Protein AF-A0A453S5Q5-F1 (afdb_monomer_lite)

pLDDT: mean 85.39, std 16.88, range [35.62, 96.62]

Sequence (67 aa):
QTSQNGCKKILQKEPLSSLPHEFENEIMKDKAKKLSANYSEYRKVPGDGSCFYRSFIYSYCTLVSCC

Radius of gyration: 14.69 Å; chains: 1; bounding box: 35×37×29 Å

Secondary structure (DSSP, 8-state):
-----TT--SPPEEEGGGGGGG-S-HHHHHHHHHHTTT--EEE----SS-HHHHHHHHHHHHHHTT-

Structure (mmCIF, N/CA/C/O backbone):
data_AF-A0A453S5Q5-F1
#
_entry.id   AF-A0A453S5Q5-F1
#
loop_
_atom_site.group_PDB
_atom_site.id
_atom_site.type_symbol
_atom_site.label_atom_id
_atom_site.label_alt_id
_atom_site.label_comp_id
_atom_site.label_asym_id
_atom_site.label_entity_id
_atom_site.label_seq_id
_atom_site.pdbx_PDB_ins_code
_atom_site.Cartn_x
_atom_site.Cartn_y
_atom_site.Cartn_z
_atom_site.occupancy
_atom_site.B_iso_or_equiv
_atom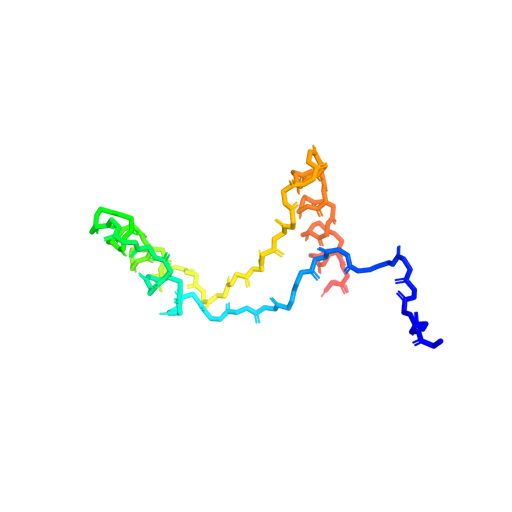_site.auth_seq_id
_atom_site.auth_comp_id
_atom_site.auth_asym_id
_atom_site.auth_atom_id
_atom_site.pdbx_PDB_model_num
ATOM 1 N N . GLN A 1 1 ? 19.705 -25.591 -5.474 1.00 41.31 1 GLN A N 1
ATOM 2 C CA . GLN A 1 1 ? 18.306 -25.549 -4.997 1.00 41.31 1 GLN A CA 1
ATOM 3 C C . GLN A 1 1 ? 18.153 -24.240 -4.235 1.00 41.31 1 GLN A C 1
ATOM 5 O O . GLN A 1 1 ? 18.746 -24.104 -3.183 1.00 41.31 1 GLN A O 1
ATOM 10 N N . THR A 1 2 ? 17.629 -23.190 -4.857 1.00 35.62 2 THR A N 1
ATOM 11 C CA . THR A 1 2 ? 16.235 -22.769 -4.659 1.00 35.62 2 THR A CA 1
ATOM 12 C C . THR A 1 2 ? 15.604 -22.341 -5.984 1.00 35.62 2 THR A C 1
ATOM 14 O O . THR A 1 2 ? 15.912 -21.306 -6.562 1.00 35.62 2 THR A O 1
ATOM 17 N N . SER A 1 3 ? 14.705 -23.194 -6.466 1.00 48.19 3 SER A N 1
ATOM 18 C CA . SER A 1 3 ? 13.728 -22.886 -7.503 1.00 48.19 3 SER A CA 1
ATOM 19 C C . SER A 1 3 ? 12.554 -22.166 -6.846 1.00 48.19 3 SER A C 1
ATOM 21 O O . SER A 1 3 ? 11.865 -22.792 -6.047 1.00 48.19 3 SER A O 1
ATOM 23 N N . GLN A 1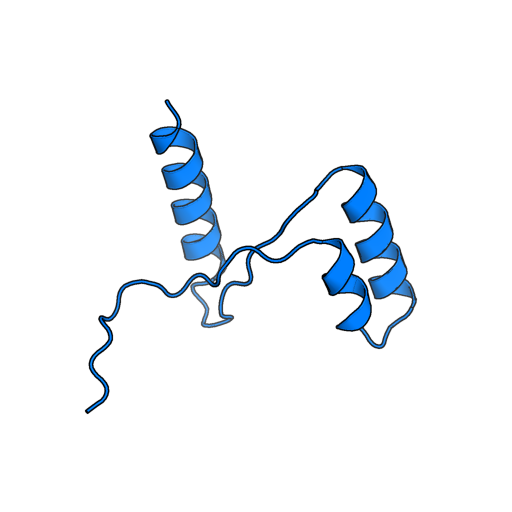 4 ? 12.342 -20.886 -7.174 1.00 46.62 4 GLN A N 1
ATOM 24 C CA . GLN A 1 4 ? 11.029 -20.228 -7.176 1.00 46.62 4 GLN A CA 1
ATOM 25 C C . GLN A 1 4 ? 11.022 -19.095 -8.222 1.00 46.62 4 GLN A C 1
ATOM 27 O O . GLN A 1 4 ? 11.386 -17.959 -7.949 1.00 46.62 4 GLN A O 1
ATOM 32 N N . ASN A 1 5 ? 10.639 -19.458 -9.448 1.00 42.94 5 ASN A N 1
ATOM 33 C CA . ASN A 1 5 ? 9.780 -18.720 -10.385 1.00 42.94 5 ASN A CA 1
ATOM 34 C C . ASN A 1 5 ? 9.763 -17.177 -10.286 1.00 42.94 5 ASN A C 1
ATOM 36 O O . ASN A 1 5 ? 9.187 -16.602 -9.364 1.00 42.94 5 ASN A O 1
ATOM 40 N N . GLY A 1 6 ? 10.267 -16.498 -11.319 1.00 46.56 6 GLY A N 1
ATOM 41 C CA . GLY A 1 6 ? 10.327 -15.035 -11.441 1.00 46.56 6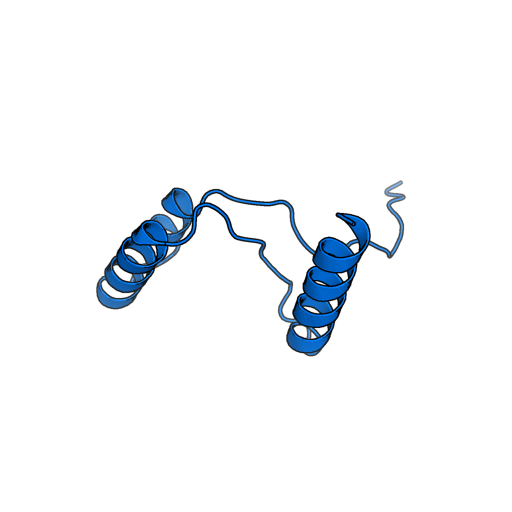 GLY A CA 1
ATOM 42 C C . GLY A 1 6 ? 8.992 -14.282 -11.595 1.00 46.56 6 GLY A C 1
ATOM 43 O O . GLY A 1 6 ? 8.926 -13.379 -12.419 1.00 46.56 6 GLY A O 1
ATOM 44 N N . CYS A 1 7 ? 7.933 -14.601 -10.832 1.00 52.75 7 CYS A N 1
ATOM 45 C CA . CYS A 1 7 ? 6.588 -14.065 -11.105 1.00 52.75 7 CYS A CA 1
ATOM 46 C C . CYS A 1 7 ? 5.736 -13.559 -9.917 1.00 52.75 7 CYS A C 1
ATOM 48 O O . CYS A 1 7 ? 4.573 -13.221 -10.126 1.00 52.75 7 CYS A O 1
ATOM 50 N N . LYS A 1 8 ? 6.248 -13.397 -8.688 1.00 56.75 8 LYS A N 1
ATOM 51 C CA . LYS A 1 8 ? 5.511 -12.638 -7.647 1.00 56.75 8 LYS A CA 1
ATOM 52 C C . LYS A 1 8 ? 6.414 -11.682 -6.878 1.00 56.75 8 LYS A C 1
ATOM 54 O O . LYS A 1 8 ? 6.929 -12.003 -5.818 1.00 56.75 8 LYS A O 1
ATOM 59 N N . LYS A 1 9 ? 6.564 -10.467 -7.414 1.00 75.19 9 LYS A N 1
ATOM 60 C CA . LYS A 1 9 ? 7.222 -9.352 -6.715 1.00 75.19 9 LYS A CA 1
ATOM 61 C C . LYS A 1 9 ? 6.323 -8.675 -5.666 1.00 75.19 9 LYS A C 1
ATOM 63 O O . LYS A 1 9 ? 6.821 -7.845 -4.929 1.00 75.19 9 LYS A O 1
ATOM 68 N N . ILE A 1 10 ? 5.021 -8.960 -5.598 1.00 83.50 10 ILE A N 1
ATOM 69 C CA . ILE A 1 10 ? 4.111 -8.339 -4.615 1.00 83.50 10 ILE A CA 1
ATOM 70 C C . ILE A 1 10 ? 3.969 -9.258 -3.404 1.00 83.50 10 ILE A C 1
ATOM 72 O O . ILE A 1 10 ? 3.684 -10.445 -3.571 1.00 83.50 10 ILE A O 1
ATOM 76 N N . LEU A 1 11 ? 4.159 -8.705 -2.203 1.00 87.00 11 LEU A N 1
ATOM 77 C CA . LEU A 1 11 ? 4.102 -9.457 -0.952 1.00 87.00 11 LEU A CA 1
ATOM 78 C C . LEU A 1 11 ? 2.655 -9.824 -0.581 1.00 87.00 11 LEU A C 1
ATOM 80 O O . LEU A 1 11 ? 1.682 -9.357 -1.187 1.00 87.00 11 LEU A O 1
ATOM 84 N N . GLN A 1 12 ? 2.509 -10.712 0.405 1.00 90.88 12 GLN A N 1
ATOM 85 C CA . GLN A 1 12 ? 1.197 -11.084 0.931 1.00 90.88 12 GLN A CA 1
ATOM 86 C C . GLN A 1 12 ? 0.495 -9.909 1.613 1.00 90.88 12 GLN A C 1
ATOM 88 O O . GLN A 1 12 ? 1.122 -8.894 1.913 1.00 90.88 12 GLN A O 1
ATOM 93 N N . LYS A 1 13 ? -0.828 -10.030 1.779 1.00 93.81 13 LYS A N 1
ATOM 94 C CA . LYS A 1 13 ? -1.584 -9.037 2.543 1.00 93.81 13 LYS A CA 1
ATOM 95 C C . LYS A 1 13 ? -1.138 -9.071 4.001 1.00 93.81 13 LYS A C 1
ATOM 97 O O . LYS A 1 13 ? -0.954 -10.150 4.559 1.00 93.81 13 LYS A O 1
ATOM 102 N N . GLU A 1 14 ? -1.021 -7.893 4.585 1.00 94.88 14 GLU A N 1
ATOM 103 C CA . GLU A 1 14 ? -0.756 -7.668 5.999 1.00 94.88 14 GLU A CA 1
ATOM 104 C C . GLU A 1 14 ? -1.884 -6.793 6.573 1.00 94.88 14 GLU A C 1
ATOM 106 O O . GLU A 1 14 ? -2.418 -5.931 5.861 1.00 94.88 14 GLU A O 1
ATOM 111 N N . PRO A 1 15 ? -2.289 -7.006 7.835 1.00 95.69 15 PRO A N 1
ATOM 112 C CA . PRO A 1 15 ? -3.318 -6.191 8.468 1.00 95.69 15 PRO A CA 1
ATOM 113 C C . PRO A 1 15 ? -2.794 -4.773 8.700 1.00 95.69 15 PRO A C 1
ATOM 115 O O . PRO A 1 15 ? -1.685 -4.585 9.184 1.00 95.69 15 PRO A O 1
ATOM 118 N N . LEU A 1 16 ? -3.595 -3.742 8.431 1.00 94.50 16 LEU A N 1
ATOM 119 C CA . LEU A 1 16 ? -3.127 -2.358 8.578 1.00 94.50 16 LEU A CA 1
ATOM 120 C C . LEU A 1 16 ? -2.800 -1.981 10.035 1.00 94.50 16 LEU A C 1
ATOM 122 O O . LEU A 1 16 ? -2.039 -1.051 10.289 1.00 94.50 16 LEU A O 1
ATOM 126 N N . SER A 1 17 ? -3.315 -2.744 11.000 1.00 92.44 17 SER A N 1
ATOM 127 C CA . SER A 1 17 ? -2.978 -2.619 12.418 1.00 92.44 17 SER A CA 1
ATOM 128 C C . SER A 1 17 ? -1.518 -2.949 12.750 1.00 92.44 17 SER A C 1
ATOM 130 O O . SER A 1 17 ? -1.040 -2.475 13.779 1.00 92.44 17 SER A O 1
ATOM 132 N N . SER A 1 18 ? -0.792 -3.706 11.915 1.00 92.75 18 SER A N 1
ATOM 133 C CA . SER A 1 18 ? 0.638 -3.982 12.136 1.00 92.75 18 SER A CA 1
ATOM 134 C C . SER A 1 18 ? 1.542 -2.827 11.699 1.00 92.75 18 SER A C 1
ATOM 136 O O . SER A 1 18 ? 2.636 -2.664 12.236 1.00 92.75 18 SER A O 1
ATOM 138 N N . LEU A 1 19 ? 1.076 -1.992 10.767 1.00 93.25 19 LEU A N 1
ATOM 139 C CA . LEU A 1 19 ? 1.872 -0.948 10.123 1.00 93.25 19 LEU A CA 1
ATOM 140 C C . LEU A 1 19 ? 2.427 0.133 11.082 1.00 93.25 19 LEU A C 1
ATOM 142 O O . LEU A 1 19 ? 3.581 0.523 10.909 1.00 93.25 19 LEU A O 1
ATOM 146 N N . PRO A 1 20 ? 1.696 0.629 12.106 1.00 93.88 20 PRO A N 1
ATOM 147 C CA . PRO A 1 20 ? 2.229 1.642 13.018 1.00 93.88 20 PRO A CA 1
ATOM 148 C C . PRO A 1 20 ? 3.494 1.200 13.765 1.00 93.88 20 PRO A C 1
ATOM 150 O O . PRO A 1 20 ? 4.282 2.051 14.164 1.00 93.88 20 PRO A O 1
ATOM 153 N N . HIS A 1 21 ? 3.701 -0.106 13.963 1.00 92.12 21 HIS A N 1
ATOM 154 C CA . HIS A 1 21 ? 4.881 -0.617 14.661 1.00 92.12 21 HIS A CA 1
ATOM 155 C C . HIS A 1 21 ? 6.166 -0.514 13.819 1.00 92.12 21 HIS A C 1
ATOM 157 O O . HIS A 1 21 ? 7.258 -0.550 14.372 1.00 92.12 21 HIS A O 1
ATOM 163 N N . GLU A 1 22 ? 6.049 -0.334 12.499 1.00 92.56 22 GLU A N 1
ATOM 164 C CA . GLU A 1 22 ? 7.197 -0.214 11.587 1.00 92.56 22 GLU A CA 1
ATOM 165 C C . GLU A 1 22 ? 7.814 1.192 11.567 1.00 92.56 22 GLU A C 1
ATOM 167 O O . GLU A 1 22 ? 8.914 1.380 11.049 1.00 92.56 22 GLU A O 1
ATOM 172 N N . PHE A 1 23 ? 7.118 2.194 12.107 1.00 93.81 23 PHE A N 1
ATOM 173 C CA . PHE A 1 23 ? 7.584 3.576 12.092 1.00 93.81 23 PHE A CA 1
ATOM 174 C C . PHE A 1 23 ? 8.137 3.982 13.450 1.00 93.81 23 PHE A C 1
ATOM 176 O O . PHE A 1 23 ? 7.456 3.858 14.461 1.00 93.81 23 PHE A O 1
ATOM 183 N N . GLU A 1 24 ? 9.326 4.578 13.477 1.00 93.44 24 GLU A N 1
ATOM 184 C CA . GLU A 1 24 ? 9.839 5.233 14.689 1.00 93.44 24 GLU A CA 1
ATOM 185 C C . GLU A 1 24 ? 9.133 6.576 14.944 1.00 93.44 24 GLU A C 1
ATOM 187 O O . GLU A 1 24 ? 8.891 6.961 16.084 1.00 93.44 24 GLU A O 1
ATOM 192 N N . ASN A 1 25 ? 8.742 7.276 13.875 1.00 95.88 25 ASN A N 1
ATOM 193 C CA . ASN A 1 25 ? 8.181 8.623 13.935 1.00 95.88 25 ASN A CA 1
ATOM 194 C C . ASN A 1 25 ? 6.700 8.632 14.365 1.00 95.88 25 ASN A C 1
ATOM 196 O O . ASN A 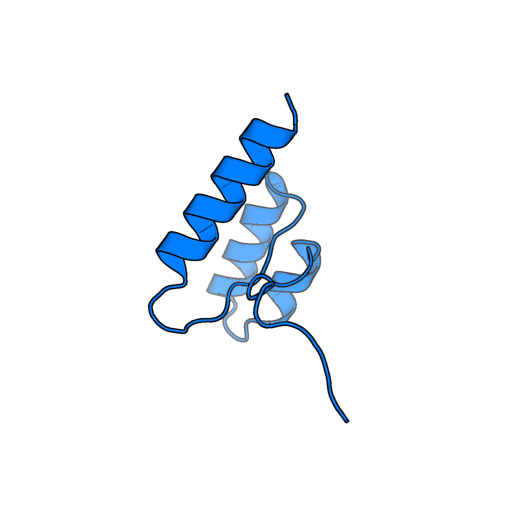1 25 ? 5.838 8.120 13.646 1.00 95.88 25 ASN A O 1
ATOM 200 N N . GLU A 1 26 ? 6.388 9.302 15.480 1.00 95.44 26 GLU A N 1
ATOM 201 C CA . GLU A 1 26 ? 5.027 9.406 16.036 1.00 95.44 26 GLU A CA 1
ATOM 202 C C . GLU A 1 26 ? 3.997 10.001 15.057 1.00 95.44 26 GLU A C 1
ATOM 204 O O . GLU A 1 26 ? 2.860 9.534 14.996 1.00 95.44 26 GLU A O 1
ATOM 209 N N . ILE A 1 27 ? 4.386 10.960 14.205 1.00 96.62 27 ILE A N 1
ATOM 210 C CA . ILE A 1 27 ? 3.488 11.532 13.184 1.00 96.62 27 ILE A CA 1
ATOM 211 C C . ILE A 1 27 ? 3.092 10.459 12.160 1.00 96.62 27 ILE A C 1
ATOM 213 O O . ILE A 1 27 ? 1.950 10.428 11.695 1.00 96.62 27 ILE A O 1
ATOM 217 N N . MET A 1 28 ? 4.021 9.573 11.792 1.00 96.06 28 MET A N 1
ATOM 218 C CA . MET A 1 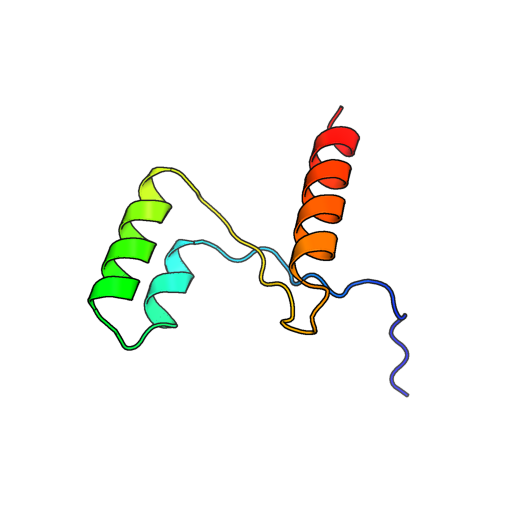28 ? 3.743 8.478 10.858 1.00 96.06 28 MET A CA 1
ATOM 219 C C . MET A 1 28 ? 2.897 7.384 11.507 1.00 96.06 28 MET A C 1
ATOM 221 O O . MET A 1 28 ? 1.967 6.894 10.866 1.00 96.06 28 MET A O 1
ATOM 225 N N . LYS A 1 29 ? 3.134 7.073 12.790 1.00 95.94 29 LYS A N 1
ATOM 226 C CA . LYS A 1 29 ? 2.269 6.165 13.561 1.00 95.94 29 LYS A CA 1
ATOM 227 C C . LYS A 1 29 ? 0.826 6.660 13.586 1.00 95.94 29 LYS A C 1
ATOM 229 O O . LYS A 1 29 ? -0.093 5.891 13.312 1.00 95.94 29 LYS A O 1
ATOM 234 N N . ASP A 1 30 ? 0.617 7.945 13.853 1.00 96.50 30 ASP A N 1
ATOM 235 C CA . ASP A 1 30 ? -0.723 8.532 13.900 1.00 96.50 30 ASP A CA 1
ATOM 236 C C . ASP A 1 30 ? -1.404 8.580 12.529 1.00 96.50 30 ASP A C 1
ATOM 238 O O . ASP A 1 30 ? -2.605 8.321 12.423 1.00 96.50 30 ASP A O 1
ATOM 242 N N . LYS A 1 31 ? -0.651 8.836 11.452 1.00 96.56 31 LYS A N 1
ATOM 243 C CA . LYS A 1 31 ? -1.173 8.711 10.081 1.00 96.56 31 LYS A CA 1
ATOM 244 C C . LYS A 1 31 ? -1.585 7.272 9.762 1.00 96.56 31 LYS A C 1
ATOM 246 O O . LYS A 1 31 ? -2.663 7.075 9.207 1.00 96.56 31 LYS A O 1
ATOM 251 N N . ALA A 1 32 ? -0.783 6.281 10.150 1.00 94.81 32 ALA A N 1
ATOM 252 C CA . ALA A 1 32 ? -1.114 4.870 9.962 1.00 94.81 32 ALA A CA 1
ATOM 253 C C . ALA A 1 32 ? -2.390 4.477 10.730 1.00 94.81 32 ALA A C 1
ATOM 255 O O . ALA A 1 32 ? -3.292 3.887 10.142 1.00 94.81 32 ALA A O 1
ATOM 256 N N . LYS A 1 33 ? -2.533 4.900 11.995 1.00 94.00 33 LYS A N 1
ATOM 257 C CA . LYS A 1 33 ? -3.767 4.685 12.779 1.00 94.00 33 LYS A CA 1
ATOM 258 C C . LYS A 1 33 ? -5.002 5.300 12.114 1.00 94.00 33 LYS A C 1
ATOM 260 O O . LYS A 1 33 ? -6.053 4.669 12.087 1.00 94.00 33 LYS A O 1
ATOM 265 N N . LYS A 1 34 ? -4.888 6.516 11.560 1.00 96.00 34 LYS A N 1
ATOM 266 C CA . LYS A 1 34 ? -5.995 7.175 10.839 1.00 96.00 34 LYS A CA 1
ATOM 267 C C . LYS A 1 34 ? -6.418 6.402 9.589 1.00 96.00 34 LYS A C 1
ATOM 269 O O . LYS A 1 34 ? -7.606 6.359 9.284 1.00 96.00 34 LYS A O 1
ATOM 274 N N . LEU A 1 35 ? -5.476 5.778 8.878 1.00 95.75 35 LEU A N 1
ATOM 275 C CA . LEU A 1 35 ? -5.798 4.939 7.720 1.00 95.75 35 LEU A CA 1
ATOM 276 C C . LEU A 1 35 ? -6.603 3.694 8.123 1.00 95.75 35 LEU A C 1
ATOM 278 O O . LEU A 1 35 ? -7.537 3.328 7.410 1.00 95.75 35 LEU A O 1
ATOM 282 N N . SER A 1 36 ? -6.327 3.110 9.293 1.00 93.56 36 SER A N 1
ATOM 283 C CA . SER A 1 36 ? -7.058 1.945 9.821 1.00 93.56 36 SER A CA 1
ATOM 284 C C . SER A 1 36 ? -8.549 2.183 10.073 1.00 93.56 36 SER A C 1
ATOM 286 O O . SER A 1 36 ? -9.286 1.221 10.259 1.00 93.56 36 SER A O 1
ATOM 288 N N . ALA A 1 37 ? -9.022 3.435 10.049 1.00 93.56 37 ALA A N 1
ATOM 289 C CA . ALA A 1 37 ? -10.450 3.740 10.133 1.00 93.56 37 ALA A CA 1
ATOM 290 C C . ALA A 1 37 ? -11.228 3.351 8.862 1.00 93.56 37 ALA A C 1
ATOM 292 O O . ALA A 1 37 ? -12.417 3.064 8.945 1.00 93.56 37 ALA A O 1
ATOM 293 N N . ASN A 1 38 ? -10.573 3.351 7.694 1.00 96.00 38 ASN A N 1
ATOM 294 C CA . ASN A 1 38 ? -11.227 3.130 6.396 1.00 96.00 38 ASN A CA 1
ATOM 295 C C . ASN A 1 38 ? -10.666 1.926 5.625 1.00 96.00 38 ASN A C 1
ATOM 297 O O . ASN A 1 38 ? -11.275 1.483 4.655 1.00 96.00 38 ASN A O 1
ATOM 301 N N . TYR A 1 39 ? -9.509 1.400 6.030 1.00 96.06 39 TYR A N 1
ATOM 302 C CA . TYR A 1 39 ? -8.810 0.325 5.331 1.00 96.06 39 TYR A CA 1
ATOM 303 C C . TYR A 1 39 ? -8.384 -0.769 6.315 1.00 96.06 39 TYR A C 1
ATOM 305 O O . TYR A 1 39 ? -7.868 -0.474 7.390 1.00 96.06 39 TYR A O 1
ATOM 313 N N . SER A 1 40 ? -8.571 -2.036 5.940 1.00 94.94 40 SER A N 1
ATOM 314 C CA . SER A 1 40 ? -8.274 -3.192 6.799 1.00 94.94 40 SER A CA 1
ATOM 315 C C . SER A 1 40 ? -6.893 -3.808 6.559 1.00 94.94 40 SER A C 1
ATOM 317 O O . SER A 1 40 ? -6.273 -4.316 7.491 1.00 94.94 40 SER A O 1
ATOM 319 N N . GLU A 1 41 ? -6.400 -3.783 5.320 1.00 95.50 41 GLU A N 1
ATOM 320 C CA . GLU A 1 41 ? -5.218 -4.534 4.883 1.00 95.50 41 GLU A CA 1
ATOM 321 C C . GLU A 1 41 ? -4.387 -3.737 3.868 1.00 95.50 41 GLU A C 1
ATOM 323 O O . GLU A 1 41 ? -4.913 -2.895 3.138 1.00 95.50 41 GLU A O 1
ATOM 328 N N . TYR A 1 42 ? -3.096 -4.056 3.762 1.00 94.56 42 TYR A N 1
ATOM 329 C CA . TYR A 1 42 ? -2.187 -3.525 2.744 1.00 94.56 42 TYR A CA 1
ATOM 330 C C . TYR A 1 42 ? -1.272 -4.625 2.191 1.00 94.56 42 TYR A C 1
ATOM 332 O O . TYR A 1 42 ? -1.176 -5.717 2.745 1.00 94.56 42 TYR A O 1
ATOM 340 N N . ARG A 1 43 ? -0.603 -4.356 1.064 1.00 94.38 43 ARG A N 1
ATOM 341 C CA . ARG A 1 43 ? 0.474 -5.204 0.530 1.00 94.38 43 ARG A CA 1
ATOM 342 C C . ARG A 1 43 ? 1.712 -4.356 0.311 1.00 94.38 43 ARG A C 1
ATOM 344 O O . ARG A 1 43 ? 1.634 -3.300 -0.318 1.00 94.38 43 ARG A O 1
ATOM 351 N N . LYS A 1 44 ? 2.865 -4.847 0.759 1.00 93.06 44 LYS A N 1
ATOM 352 C CA . LYS A 1 44 ? 4.156 -4.237 0.431 1.00 93.06 44 LYS A CA 1
ATOM 353 C C . LYS A 1 44 ? 4.550 -4.568 -1.005 1.00 93.06 44 LYS A C 1
ATOM 355 O O . LYS A 1 44 ? 4.320 -5.672 -1.509 1.00 93.06 44 LYS A O 1
ATOM 360 N N . VAL A 1 45 ? 5.181 -3.597 -1.658 1.00 93.00 45 VAL A N 1
ATOM 361 C CA . VAL A 1 45 ? 5.713 -3.735 -3.013 1.00 93.00 45 VAL A CA 1
ATOM 362 C C . VAL A 1 45 ? 7.180 -3.295 -2.997 1.00 93.00 45 VAL A C 1
ATOM 364 O O . VAL A 1 45 ? 7.454 -2.180 -2.560 1.00 93.00 45 VAL A O 1
ATOM 367 N N . PRO A 1 46 ? 8.132 -4.130 -3.460 1.00 91.50 46 PRO A N 1
ATOM 368 C CA . PRO A 1 46 ? 9.558 -3.817 -3.441 1.00 91.50 46 PRO A CA 1
ATOM 369 C C . PRO A 1 46 ? 9.862 -2.504 -4.159 1.00 91.50 46 PRO A C 1
ATOM 371 O O . PRO A 1 46 ? 9.323 -2.263 -5.237 1.00 91.50 46 PRO A O 1
ATOM 374 N N . GLY A 1 47 ? 10.734 -1.670 -3.601 1.00 90.19 47 GLY A N 1
ATOM 375 C CA . GLY A 1 47 ? 11.157 -0.409 -4.214 1.00 90.19 47 GLY A CA 1
ATOM 376 C C . GLY A 1 47 ? 12.261 -0.606 -5.255 1.00 90.19 47 GLY A C 1
ATOM 377 O O . GLY A 1 47 ? 13.397 -0.241 -4.999 1.00 90.19 47 GLY A O 1
ATOM 378 N N . ASP A 1 48 ? 11.945 -1.188 -6.416 1.00 91.69 48 ASP A N 1
ATOM 379 C CA . ASP A 1 48 ? 12.909 -1.470 -7.503 1.00 91.69 48 ASP A CA 1
ATOM 380 C C . ASP A 1 48 ? 12.743 -0.543 -8.727 1.00 91.69 48 ASP A C 1
ATOM 382 O O . ASP A 1 48 ? 13.010 -0.934 -9.861 1.00 91.69 48 ASP A O 1
ATOM 386 N N . GLY A 1 49 ? 12.213 0.669 -8.522 1.00 91.50 49 GLY A N 1
ATOM 387 C CA . GLY A 1 49 ? 11.929 1.645 -9.588 1.00 91.50 49 GLY A CA 1
ATOM 388 C C . GLY A 1 49 ? 10.678 1.342 -10.425 1.00 91.50 49 GLY A C 1
ATOM 389 O O . GLY A 1 49 ? 10.126 2.237 -11.053 1.00 91.50 49 GLY A O 1
ATOM 390 N N . SER A 1 50 ? 10.161 0.109 -10.376 1.00 92.38 50 SER A N 1
ATOM 391 C CA . SER A 1 50 ? 8.920 -0.299 -11.058 1.00 92.38 50 SER A CA 1
ATOM 392 C C . SER A 1 50 ? 7.733 -0.487 -10.103 1.00 92.38 50 SER A C 1
ATOM 394 O O . SER A 1 50 ? 6.698 -1.033 -10.494 1.00 92.38 50 SER A O 1
ATOM 396 N N . CYS A 1 51 ? 7.868 -0.077 -8.836 1.00 92.06 51 CYS A N 1
ATOM 397 C CA . CYS A 1 51 ? 6.872 -0.330 -7.791 1.00 92.06 51 CYS A CA 1
ATOM 398 C C . CYS A 1 51 ? 5.502 0.279 -8.110 1.00 92.06 51 CYS A C 1
ATOM 400 O O . CYS A 1 51 ? 4.500 -0.398 -7.913 1.00 92.06 51 CYS A O 1
ATOM 402 N N . PHE A 1 52 ? 5.451 1.488 -8.677 1.00 94.12 52 PHE A N 1
ATOM 403 C CA . PHE A 1 52 ? 4.199 2.141 -9.066 1.00 94.12 52 PHE A CA 1
ATOM 404 C C . PHE A 1 52 ? 3.411 1.315 -10.093 1.00 94.12 52 PHE A C 1
ATOM 406 O O . PHE A 1 52 ? 2.275 0.921 -9.828 1.00 94.12 52 PHE A O 1
ATOM 413 N N . TYR A 1 53 ? 4.035 0.981 -11.229 1.00 93.69 53 TYR A N 1
ATOM 414 C CA . TYR A 1 53 ? 3.397 0.205 -12.299 1.00 93.69 53 TYR A CA 1
ATOM 415 C C . TYR A 1 53 ? 2.934 -1.162 -11.802 1.00 93.69 53 TYR A C 1
ATOM 417 O O . TYR A 1 53 ? 1.826 -1.603 -12.099 1.00 93.69 53 TYR A O 1
ATOM 425 N N . ARG A 1 54 ? 3.765 -1.816 -10.987 1.00 93.12 54 ARG A N 1
ATOM 426 C CA . ARG A 1 54 ? 3.452 -3.121 -10.414 1.00 93.12 54 ARG A CA 1
ATOM 427 C C . ARG A 1 54 ? 2.265 -3.061 -9.451 1.00 93.12 54 ARG A C 1
ATOM 429 O O . ARG A 1 54 ? 1.384 -3.910 -9.552 1.00 93.12 54 ARG A O 1
ATOM 436 N N . SER A 1 55 ? 2.220 -2.070 -8.557 1.00 92.56 55 SER A N 1
ATOM 437 C CA . SER A 1 55 ? 1.082 -1.854 -7.654 1.00 92.56 55 SER A CA 1
ATOM 438 C C . SER A 1 55 ? -0.204 -1.594 -8.436 1.00 92.56 55 SER A C 1
ATOM 440 O O . SER A 1 55 ? -1.238 -2.193 -8.137 1.00 92.56 55 SER A O 1
ATOM 442 N N . PHE A 1 56 ? -0.134 -0.741 -9.461 1.00 93.38 56 PHE A N 1
ATOM 443 C CA . PHE A 1 56 ? -1.287 -0.358 -10.269 1.00 93.38 56 PHE A CA 1
ATOM 444 C C . PHE A 1 56 ? -1.856 -1.540 -11.065 1.00 93.38 56 PHE A C 1
ATOM 446 O O . PHE A 1 56 ? -3.028 -1.875 -10.902 1.00 93.38 56 PHE A O 1
ATOM 453 N N . ILE A 1 57 ? -1.020 -2.221 -11.858 1.00 93.19 57 ILE A N 1
ATOM 454 C CA . ILE A 1 57 ? -1.433 -3.365 -12.688 1.00 93.19 57 ILE A CA 1
ATOM 455 C C . ILE A 1 57 ? -2.040 -4.467 -11.818 1.00 93.19 57 ILE A C 1
ATOM 457 O O . ILE A 1 57 ? -3.104 -4.989 -12.134 1.00 93.19 57 ILE A O 1
ATOM 461 N N . TYR A 1 58 ? -1.406 -4.793 -10.688 1.00 91.94 58 TYR A N 1
ATOM 462 C CA . TYR A 1 58 ? -1.926 -5.822 -9.793 1.00 91.94 58 TYR A CA 1
ATOM 463 C C . TYR A 1 58 ? -3.286 -5.457 -9.204 1.00 91.94 58 TYR A C 1
ATOM 465 O O . TYR A 1 58 ? -4.184 -6.299 -9.171 1.00 91.94 58 TYR A O 1
ATOM 473 N N . SER A 1 59 ? -3.447 -4.214 -8.747 1.00 90.50 59 SER A N 1
ATOM 474 C CA . SER A 1 59 ? -4.709 -3.745 -8.166 1.00 90.50 59 SER A CA 1
ATOM 475 C C . SER A 1 59 ? -5.828 -3.773 -9.205 1.00 90.50 59 SER A C 1
ATOM 477 O O . SER A 1 59 ? -6.918 -4.257 -8.913 1.00 90.50 59 SER A O 1
ATOM 479 N N . TYR A 1 60 ? -5.532 -3.349 -10.436 1.00 91.88 60 TYR A N 1
ATOM 480 C CA . TYR A 1 60 ? -6.472 -3.389 -11.552 1.00 91.88 60 TYR A CA 1
ATOM 481 C C . TYR A 1 60 ? -6.882 -4.822 -11.917 1.00 91.88 60 TYR A C 1
ATOM 483 O O . TYR A 1 60 ? -8.068 -5.133 -11.946 1.00 91.88 60 TYR A O 1
ATOM 491 N N . CYS A 1 61 ? -5.920 -5.729 -12.121 1.00 89.56 61 CYS A N 1
ATOM 492 C CA . CYS A 1 61 ? -6.221 -7.123 -12.451 1.00 89.56 61 CYS A CA 1
ATOM 493 C C . CYS A 1 61 ? -6.989 -7.833 -11.330 1.00 89.56 61 CYS A C 1
ATOM 495 O O . CYS A 1 61 ? -7.891 -8.616 -11.616 1.00 89.56 61 CYS A O 1
ATOM 497 N N . THR A 1 62 ? -6.659 -7.554 -10.064 1.00 86.31 62 THR A N 1
ATOM 498 C CA . THR A 1 62 ? -7.373 -8.123 -8.908 1.00 86.31 62 THR A CA 1
ATOM 499 C C . THR A 1 62 ? -8.822 -7.642 -8.864 1.00 86.31 62 THR A C 1
ATOM 501 O O . THR A 1 62 ? -9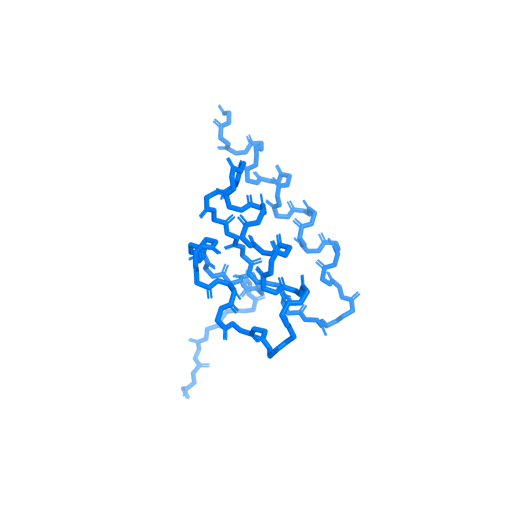.711 -8.433 -8.574 1.00 86.31 62 THR A O 1
ATOM 504 N N . LEU A 1 63 ? -9.065 -6.366 -9.176 1.00 83.69 63 LEU A N 1
ATOM 505 C CA . LEU A 1 63 ? -10.408 -5.796 -9.230 1.00 83.69 63 LEU A CA 1
ATOM 506 C C . LEU A 1 63 ? -11.238 -6.407 -10.366 1.00 83.69 63 LEU A C 1
ATOM 508 O O . LEU A 1 63 ? -12.372 -6.809 -10.139 1.00 83.69 63 LEU A O 1
ATOM 512 N N . VAL A 1 64 ? -10.657 -6.533 -11.562 1.00 79.25 64 VAL A N 1
ATOM 513 C CA . VAL A 1 64 ? -11.349 -7.077 -12.742 1.00 79.25 64 VAL A CA 1
ATOM 514 C C . VAL A 1 64 ? -11.597 -8.585 -12.633 1.00 79.25 64 VAL A C 1
ATOM 516 O O . VAL A 1 64 ? -12.611 -9.060 -13.120 1.00 79.25 64 VAL A O 1
ATOM 519 N N . SER A 1 65 ? -10.719 -9.339 -11.966 1.00 70.88 65 SER A N 1
ATOM 520 C CA . SER A 1 65 ? -10.885 -10.796 -11.800 1.00 70.88 65 SER A CA 1
ATOM 521 C C . SER A 1 65 ? -11.926 -11.190 -10.741 1.00 70.88 65 SER A C 1
ATOM 523 O O . SER A 1 65 ? -12.187 -12.375 -10.566 1.00 70.88 65 SER A O 1
ATOM 525 N N . CYS A 1 66 ? -12.461 -10.225 -9.983 1.00 53.88 66 CYS A N 1
ATOM 526 C CA . CYS A 1 66 ? -13.528 -10.452 -9.004 1.00 53.88 66 CYS A CA 1
ATOM 527 C C . CYS A 1 66 ? -14.941 -10.289 -9.605 1.00 53.88 66 CYS A C 1
ATOM 529 O O . CYS A 1 66 ? -15.917 -10.528 -8.894 1.00 53.88 66 CYS A O 1
ATOM 531 N N . CYS A 1 67 ? -15.049 -9.869 -10.873 1.00 45.09 67 CYS A N 1
ATOM 532 C CA . CYS A 1 67 ? -16.268 -9.959 -11.682 1.00 45.09 67 CYS A CA 1
ATOM 533 C C . CYS A 1 67 ? -16.294 -11.286 -12.444 1.00 45.09 67 CYS A C 1
ATOM 535 O O . CYS A 1 67 ? -17.406 -11.839 -12.574 1.00 45.09 67 CYS A O 1
#

InterPro domains:
  IPR019400 Peptidase C65, otubain [PF10275] (9-62)
  IPR038765 Papain-like cysteine peptidase superfamily [SSF54001] (14-63)
  IPR042467 Peptidase C65, otubain, subdomain 2 [G3DSA:1.20.1300.20] (46-63)
  IPR042468 Peptidase C65, otubain, subdomain 1 [G3DSA:3.30.200.60] (11-45)

Organism: Aegilops tauschii subsp. strangulata (NCBI:txid200361)

Foldseek 3Di:
DDDDDPPDQKADKDFLVCVLVVDPDPVVSVVSVVVVVPDTIDIDGDPPVCRVVVVVVVVVVVVVVVD